Protein AF-A0A3D4NRS9-F1 (afdb_monomer_lite)

Sequence (68 aa):
MHLQRIRMQTFFIAPTDFGVGLTSISLGLVRTLERAGLKVGFFKPIAQPHPGDTGPERSTELVARTHG

pLDDT: mean 87.94, std 11.01, range [41.22, 96.81]

Foldseek 3Di:
DDDPDDDDDDDDDDDPDPPPCSLVVQLVVQVVCVVVVDDDDDDDPDADDDPPDPDPRPSVVVSVVSPD

Secondary structure (DSSP, 8-state):
---------------SSTTS-HHHHHHHHHHHHHHTT--------S--PPTT--SS-HHHHHHHHH--

Radius of gyration: 14.95 Å; chains: 1; bounding box: 39×22×45 Å

Structure (mmCIF, N/CA/C/O backbone):
data_AF-A0A3D4NRS9-F1
#
_entry.id   AF-A0A3D4NRS9-F1
#
loop_
_atom_site.group_PDB
_atom_site.id
_atom_site.type_symbol
_atom_site.label_atom_id
_atom_site.label_alt_id
_atom_site.label_comp_id
_atom_site.label_asym_id
_atom_site.label_entity_id
_atom_site.label_seq_id
_atom_site.pdbx_PDB_ins_code
_atom_site.Cartn_x
_atom_site.Cartn_y
_atom_site.Cartn_z
_atom_site.occupancy
_atom_site.B_iso_or_equiv
_atom_site.auth_seq_id
_atom_site.auth_comp_id
_atom_site.auth_asym_id
_atom_site.auth_atom_id
_atom_site.pdbx_PDB_model_num
ATOM 1 N N . MET A 1 1 ? -21.904 -13.346 30.126 1.00 41.22 1 MET A N 1
ATOM 2 C CA . MET A 1 1 ? -20.900 -12.391 29.609 1.00 41.22 1 MET A CA 1
ATOM 3 C C . MET A 1 1 ? -20.519 -12.843 28.202 1.00 41.22 1 MET A C 1
ATOM 5 O O . MET A 1 1 ? -19.822 -13.836 28.060 1.00 41.22 1 MET A O 1
ATOM 9 N N . HIS A 1 2 ? -21.107 -12.239 27.166 1.00 57.75 2 HIS A N 1
ATOM 10 C CA . HIS A 1 2 ? -20.927 -12.660 25.772 1.00 57.75 2 HIS A CA 1
ATOM 11 C C . HIS A 1 2 ? -19.765 -11.859 25.175 1.00 57.75 2 HIS A C 1
ATOM 13 O O . HIS A 1 2 ? -19.900 -10.662 24.934 1.00 57.75 2 HIS A O 1
ATOM 19 N N . LEU A 1 3 ? -18.603 -12.494 25.015 1.00 61.75 3 LEU A N 1
ATOM 20 C CA . LEU A 1 3 ? -17.433 -11.867 24.408 1.00 61.75 3 LEU A CA 1
ATOM 21 C C . LEU A 1 3 ? -17.730 -11.675 22.914 1.00 61.75 3 LEU A C 1
ATOM 23 O O . LEU A 1 3 ? -17.703 -12.635 22.144 1.00 61.75 3 LEU A O 1
ATOM 27 N N . GLN A 1 4 ? -18.086 -10.458 22.499 1.00 61.88 4 GLN A N 1
ATOM 28 C CA . GLN A 1 4 ? -18.288 -10.176 21.082 1.00 61.88 4 GLN A CA 1
ATOM 29 C C . GLN A 1 4 ? -16.954 -10.346 20.348 1.00 61.88 4 GLN A C 1
ATOM 31 O O . GLN A 1 4 ? -15.979 -9.647 20.618 1.00 61.88 4 GLN A O 1
ATOM 36 N N . ARG A 1 5 ? -16.900 -11.320 19.435 1.00 69.88 5 ARG A N 1
ATOM 37 C CA . ARG A 1 5 ? -15.731 -11.583 18.594 1.00 69.88 5 ARG A CA 1
ATOM 38 C C . ARG A 1 5 ? -15.461 -10.357 17.724 1.00 69.88 5 ARG A C 1
ATOM 40 O O . ARG A 1 5 ? -16.297 -10.013 16.889 1.00 69.88 5 ARG A O 1
ATOM 47 N N . ILE A 1 6 ? -14.289 -9.740 17.880 1.00 72.25 6 ILE A N 1
ATOM 48 C CA . ILE A 1 6 ? -13.809 -8.706 16.957 1.00 72.25 6 ILE A CA 1
ATOM 49 C C . ILE A 1 6 ? -13.735 -9.349 15.569 1.00 72.25 6 ILE A C 1
ATOM 51 O O . ILE A 1 6 ? -12.942 -10.26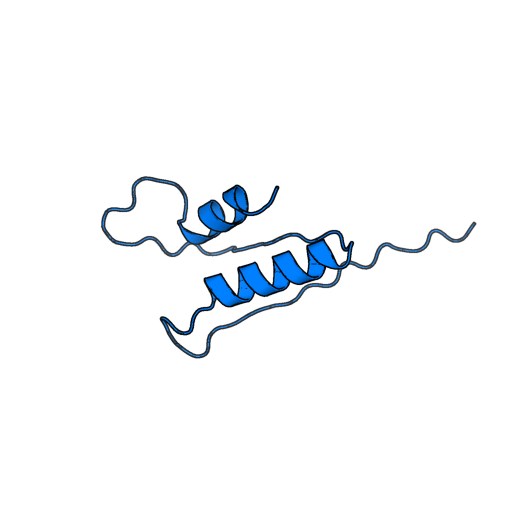4 15.339 1.00 72.25 6 ILE A O 1
ATOM 55 N N . ARG A 1 7 ? -14.615 -8.932 14.654 1.00 83.12 7 ARG A N 1
ATOM 56 C CA . ARG A 1 7 ? -14.592 -9.412 13.272 1.00 83.12 7 ARG A CA 1
ATOM 57 C C . ARG A 1 7 ? -13.635 -8.549 12.471 1.00 83.12 7 ARG A C 1
ATOM 59 O O . ARG A 1 7 ? -13.904 -7.377 12.238 1.00 83.12 7 ARG A O 1
ATOM 66 N N . MET A 1 8 ? -12.536 -9.153 12.042 1.00 88.69 8 MET A N 1
ATOM 67 C CA . MET A 1 8 ? -11.656 -8.561 11.046 1.00 88.69 8 MET A CA 1
ATOM 68 C C . MET A 1 8 ? -12.298 -8.717 9.664 1.00 88.69 8 MET A C 1
ATOM 70 O O . MET A 1 8 ? -12.746 -9.809 9.313 1.00 88.69 8 MET A O 1
ATOM 74 N N . GLN A 1 9 ? -12.357 -7.628 8.900 1.00 93.56 9 GLN A N 1
ATOM 75 C CA . GLN A 1 9 ? -12.824 -7.627 7.517 1.00 93.56 9 GLN A CA 1
ATOM 76 C C . GLN A 1 9 ? -11.653 -7.285 6.600 1.00 93.56 9 GLN A C 1
AT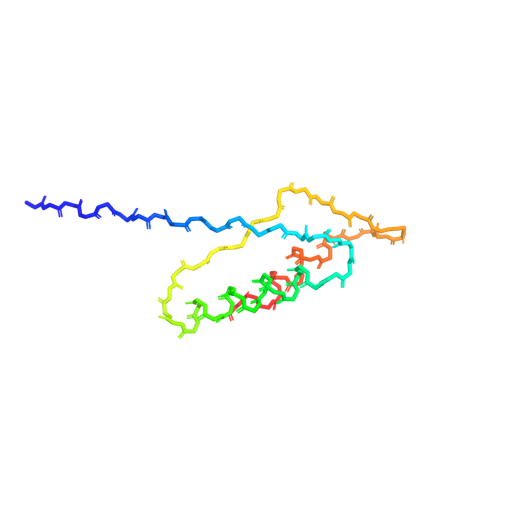OM 78 O O . GLN A 1 9 ? -10.964 -6.290 6.816 1.00 93.56 9 GLN A O 1
ATOM 83 N N . THR A 1 10 ? -11.424 -8.123 5.592 1.00 94.69 10 THR A N 1
ATOM 84 C CA . THR A 1 10 ? -10.306 -7.981 4.654 1.00 94.69 10 THR A CA 1
ATOM 85 C C . THR A 1 10 ? -10.839 -7.611 3.278 1.00 94.69 10 THR A C 1
ATOM 87 O O . THR A 1 10 ? -11.697 -8.307 2.738 1.00 94.69 10 THR A O 1
ATOM 90 N N . PHE A 1 11 ? -10.311 -6.530 2.708 1.00 95.25 11 PHE A N 1
ATOM 91 C CA . PHE A 1 11 ? -10.560 -6.133 1.326 1.00 95.25 11 PHE A CA 1
ATOM 92 C C . PHE A 1 11 ? -9.346 -6.504 0.475 1.00 95.25 11 PHE A C 1
ATOM 94 O O . PHE A 1 11 ? -8.226 -6.109 0.793 1.00 95.25 11 PHE A O 1
ATOM 101 N N . PHE A 1 12 ? -9.566 -7.260 -0.599 1.00 95.69 12 PHE A N 1
ATOM 102 C CA . PHE A 1 12 ? -8.542 -7.532 -1.604 1.00 95.69 12 PHE A CA 1
ATOM 103 C C . PHE A 1 12 ? -8.741 -6.583 -2.785 1.00 95.69 12 PHE A C 1
ATOM 105 O O . PHE A 1 12 ? -9.814 -6.565 -3.387 1.00 95.69 12 PHE A O 1
ATOM 112 N N . ILE A 1 13 ? -7.721 -5.784 -3.094 1.00 95.00 13 ILE A N 1
ATOM 113 C CA . ILE A 1 13 ? -7.751 -4.809 -4.186 1.00 95.00 13 ILE A CA 1
ATOM 114 C C . ILE A 1 13 ? -6.799 -5.297 -5.273 1.00 95.00 13 ILE A C 1
ATOM 116 O O . ILE A 1 13 ? -5.601 -5.437 -5.029 1.00 95.00 13 ILE A O 1
ATOM 120 N N . ALA A 1 14 ? -7.334 -5.538 -6.467 1.00 94.94 14 ALA A N 1
ATOM 121 C CA . ALA A 1 14 ? -6.565 -5.939 -7.636 1.00 94.94 14 ALA A CA 1
ATOM 122 C C . ALA A 1 14 ? -6.683 -4.875 -8.740 1.00 94.94 14 ALA A C 1
ATOM 124 O O . ALA A 1 14 ? -7.773 -4.337 -8.947 1.00 94.94 14 ALA A O 1
ATOM 125 N N . PRO A 1 15 ? -5.586 -4.556 -9.445 1.00 94.88 15 PRO A N 1
ATOM 126 C CA . PRO A 1 15 ? -5.630 -3.671 -10.596 1.00 94.88 15 P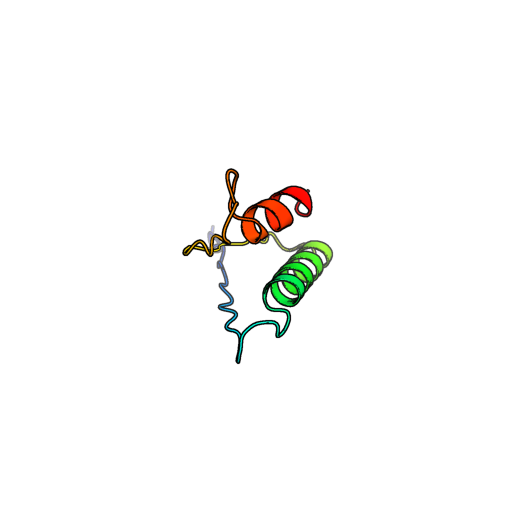RO A CA 1
ATOM 127 C C . PRO A 1 15 ? -6.118 -4.419 -11.841 1.00 94.88 15 PRO A C 1
ATOM 129 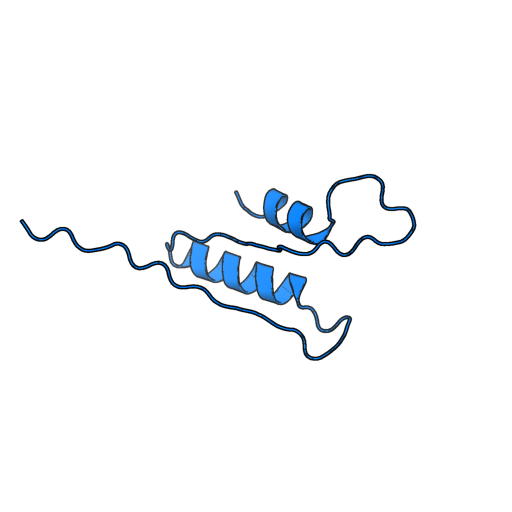O O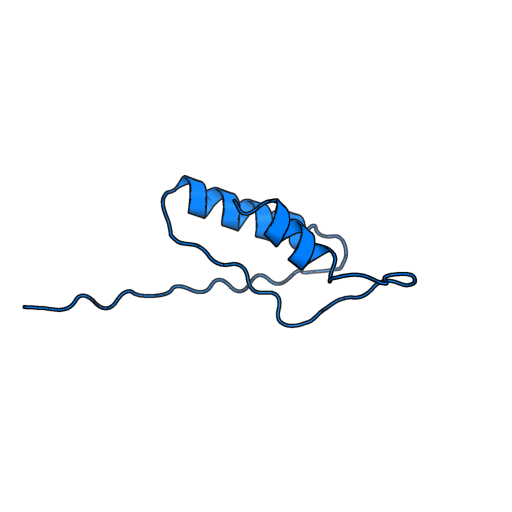 . PRO A 1 15 ? -5.932 -5.629 -11.962 1.00 94.88 15 PRO A O 1
ATOM 132 N N . THR A 1 16 ? -6.683 -3.686 -12.797 1.00 96.81 16 THR A N 1
ATOM 133 C CA . THR A 1 16 ? -6.970 -4.212 -14.139 1.00 96.81 16 THR A CA 1
ATOM 134 C C . THR A 1 16 ? -5.758 -4.150 -15.069 1.00 96.81 16 THR A C 1
ATOM 136 O O . THR A 1 16 ? -5.700 -4.923 -16.018 1.00 96.81 16 THR A O 1
ATOM 139 N N . ASP A 1 17 ? -4.801 -3.253 -14.804 1.00 95.44 17 ASP A N 1
ATOM 140 C CA . ASP A 1 17 ? -3.562 -3.088 -15.574 1.00 95.44 17 ASP A CA 1
ATOM 141 C C . ASP A 1 17 ? -2.480 -2.369 -14.735 1.00 95.44 17 ASP A C 1
ATOM 143 O O . ASP A 1 17 ? -2.726 -1.914 -13.612 1.00 95.44 17 ASP A O 1
ATOM 147 N N . PHE A 1 18 ? -1.272 -2.226 -15.269 1.00 91.31 18 PHE A N 1
ATOM 148 C CA . PHE A 1 18 ? -0.222 -1.397 -14.691 1.00 91.31 18 PHE A CA 1
ATOM 149 C C . PHE A 1 18 ? -0.571 0.093 -14.771 1.00 91.31 18 PHE A C 1
ATOM 151 O O . PHE A 1 18 ? -1.246 0.564 -15.680 1.00 91.31 18 PHE A O 1
ATOM 158 N N . GLY A 1 19 ? -0.100 0.871 -13.794 1.00 91.19 19 GLY A N 1
ATOM 159 C CA . GLY A 1 19 ? -0.258 2.330 -13.810 1.00 91.19 19 GLY A CA 1
ATOM 160 C C . GLY A 1 19 ? -1.672 2.850 -13.519 1.00 91.19 19 GLY A C 1
ATOM 161 O O . GLY A 1 19 ? -1.838 4.056 -13.382 1.00 91.19 19 GLY A O 1
ATOM 162 N N . VAL A 1 20 ? -2.672 1.985 -13.307 1.00 96.31 20 VAL A N 1
ATOM 163 C CA . VAL A 1 20 ? -4.071 2.386 -13.022 1.00 96.31 20 VAL A CA 1
ATOM 164 C C . VAL A 1 20 ? -4.297 2.967 -11.616 1.00 96.31 20 VAL A C 1
ATOM 166 O O . VAL A 1 20 ? -5.430 3.166 -11.188 1.00 96.31 20 VAL A O 1
ATOM 169 N N . GLY A 1 21 ? -3.225 3.228 -10.863 1.00 94.75 21 GLY A N 1
ATOM 170 C CA . GLY A 1 21 ? -3.308 3.888 -9.559 1.00 94.75 21 GLY A CA 1
ATOM 171 C C . GLY A 1 21 ? -3.619 2.973 -8.370 1.00 94.75 21 GLY A C 1
ATOM 172 O O . GLY A 1 21 ? -4.110 3.468 -7.358 1.00 94.75 21 GLY A O 1
ATOM 173 N N . LEU A 1 22 ? -3.305 1.670 -8.435 1.00 94.56 22 LEU A N 1
ATOM 174 C CA . LEU A 1 22 ? -3.536 0.713 -7.335 1.00 94.56 22 LEU A CA 1
ATOM 175 C C . LEU A 1 22 ? -3.036 1.217 -5.971 1.00 94.56 22 LEU A C 1
ATOM 177 O O . LEU A 1 22 ? -3.752 1.118 -4.975 1.00 94.56 22 LEU A O 1
ATOM 181 N N . THR A 1 23 ? -1.822 1.772 -5.924 1.00 92.12 23 THR A N 1
ATOM 182 C CA . THR A 1 23 ? -1.231 2.314 -4.691 1.00 92.12 23 THR A CA 1
ATOM 183 C C . THR A 1 23 ? -2.040 3.495 -4.163 1.00 92.12 23 THR A C 1
ATOM 185 O O . THR A 1 23 ? -2.384 3.522 -2.985 1.00 92.12 23 THR A O 1
ATOM 188 N N . SER A 1 24 ? -2.400 4.442 -5.032 1.00 94.56 24 SER A N 1
ATOM 189 C CA . SER A 1 24 ? -3.183 5.622 -4.656 1.00 94.56 24 SER A CA 1
ATOM 190 C C . SER A 1 24 ? -4.585 5.250 -4.172 1.00 94.56 24 SER A C 1
ATOM 192 O O . SER A 1 24 ? -5.039 5.783 -3.163 1.00 94.56 24 SER A O 1
ATOM 194 N N . ILE A 1 25 ? -5.248 4.298 -4.838 1.00 95.44 25 ILE A N 1
ATOM 195 C CA . ILE A 1 25 ? -6.564 3.789 -4.426 1.00 95.44 25 ILE A CA 1
ATOM 196 C C . ILE A 1 25 ? -6.465 3.082 -3.073 1.00 95.44 25 ILE A C 1
ATOM 198 O O . ILE A 1 25 ? -7.281 3.338 -2.190 1.00 95.44 25 ILE A O 1
ATOM 202 N N . SER A 1 26 ? -5.452 2.234 -2.882 1.00 94.50 26 SER A N 1
ATOM 203 C CA . SER A 1 26 ? -5.240 1.526 -1.616 1.00 94.50 26 SER A CA 1
ATOM 204 C C . SER A 1 26 ? -5.008 2.503 -0.459 1.00 94.50 26 SER A C 1
ATOM 206 O O . SER A 1 26 ? -5.669 2.395 0.570 1.00 94.50 26 SER A O 1
ATOM 208 N N . LEU A 1 27 ? -4.147 3.508 -0.645 1.00 93.38 27 LEU A N 1
ATOM 209 C CA . LEU A 1 27 ? -3.910 4.568 0.342 1.00 93.38 27 LEU A CA 1
ATOM 210 C C . LEU A 1 27 ? -5.174 5.380 0.638 1.00 93.38 27 LEU A C 1
ATOM 212 O O . LEU A 1 27 ? -5.481 5.649 1.797 1.00 93.38 27 LEU A O 1
ATOM 216 N N . GLY A 1 28 ? -5.928 5.754 -0.400 1.00 94.38 28 GLY A N 1
ATOM 217 C CA . GLY A 1 28 ? -7.183 6.490 -0.260 1.00 94.38 28 GLY A CA 1
ATOM 218 C C . GLY A 1 28 ? -8.234 5.710 0.529 1.00 94.38 28 GLY A C 1
ATOM 219 O O . GLY A 1 28 ? -8.875 6.274 1.420 1.00 94.38 28 GLY A O 1
ATOM 220 N N . LEU A 1 29 ? -8.380 4.410 0.251 1.00 95.44 29 LEU A N 1
ATOM 221 C CA . LEU A 1 29 ? -9.278 3.535 1.000 1.00 95.44 29 LEU A CA 1
ATOM 222 C C . LEU A 1 29 ? -8.874 3.485 2.467 1.00 95.44 29 LEU A C 1
ATOM 224 O O . LEU A 1 29 ? -9.711 3.712 3.341 1.00 95.44 29 LEU A O 1
ATOM 228 N N . VAL A 1 30 ? -7.597 3.224 2.735 1.00 94.12 30 VAL A N 1
ATOM 229 C CA . VAL A 1 30 ? -7.148 3.108 4.110 1.00 94.12 30 VAL A CA 1
ATOM 230 C C . VAL A 1 30 ? -7.339 4.428 4.863 1.00 94.12 30 VAL A C 1
ATOM 232 O O . VAL A 1 30 ? -7.983 4.435 5.911 1.00 94.12 30 VAL A O 1
ATOM 235 N N . ARG A 1 31 ? -6.918 5.557 4.283 1.00 93.94 31 ARG A N 1
ATOM 236 C CA . ARG A 1 31 ? -7.101 6.890 4.873 1.00 93.94 31 ARG A CA 1
ATOM 237 C C . ARG A 1 31 ? -8.566 7.210 5.167 1.00 93.94 31 ARG A C 1
ATOM 239 O O . ARG A 1 31 ? -8.870 7.889 6.146 1.00 93.94 31 ARG A O 1
ATOM 246 N N . THR A 1 32 ? -9.480 6.761 4.312 1.00 95.94 32 THR A N 1
ATOM 247 C CA . THR A 1 32 ? -10.921 6.993 4.482 1.00 95.94 32 THR A CA 1
ATOM 248 C C . THR A 1 32 ? -11.479 6.165 5.636 1.00 95.94 32 THR A C 1
ATOM 250 O O . THR A 1 32 ? -12.223 6.691 6.460 1.00 95.94 32 THR A O 1
ATOM 253 N N . LEU A 1 33 ? -11.086 4.893 5.734 1.00 94.50 33 LEU A N 1
ATOM 254 C CA . LEU A 1 33 ? -11.499 4.005 6.821 1.00 94.50 33 LEU A CA 1
ATOM 255 C C . LEU A 1 33 ? -10.927 4.459 8.176 1.00 94.50 33 LEU A C 1
ATOM 257 O O . LEU A 1 33 ? -11.647 4.456 9.172 1.00 94.50 33 LEU A O 1
ATOM 261 N N . GLU A 1 34 ? -9.679 4.928 8.211 1.00 93.38 34 GLU A N 1
ATOM 262 C CA . GLU A 1 34 ? -9.091 5.542 9.408 1.00 93.38 34 GLU A CA 1
ATOM 263 C C . GLU A 1 34 ? -9.857 6.794 9.843 1.00 93.38 34 GLU A C 1
ATOM 265 O O . GLU A 1 34 ? -10.210 6.934 11.012 1.00 93.38 34 GLU A O 1
ATOM 270 N N . ARG A 1 35 ? -10.178 7.692 8.900 1.00 95.00 35 ARG A N 1
ATOM 271 C CA . ARG A 1 35 ? -10.986 8.895 9.176 1.00 95.00 35 ARG A CA 1
ATOM 272 C C . ARG A 1 35 ? -12.400 8.565 9.653 1.00 95.00 35 ARG A C 1
ATOM 274 O O . ARG A 1 35 ? -12.998 9.377 10.351 1.00 95.00 35 ARG A O 1
ATOM 281 N N . ALA A 1 36 ? -12.918 7.388 9.310 1.00 96.00 36 ALA A N 1
ATOM 282 C CA . ALA A 1 36 ? -14.178 6.867 9.830 1.00 96.00 36 ALA A CA 1
ATOM 283 C C . ALA A 1 36 ? -14.054 6.255 11.244 1.00 96.00 36 ALA A C 1
ATOM 285 O O . ALA A 1 36 ? -15.040 5.748 11.774 1.00 96.00 36 ALA A O 1
ATOM 286 N N . GLY 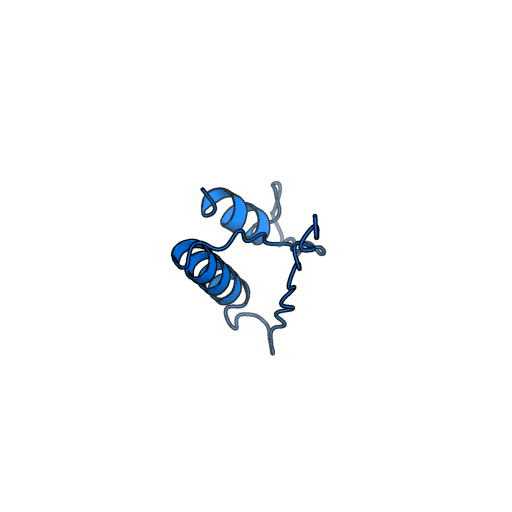A 1 37 ? -12.868 6.289 11.864 1.00 94.44 37 GLY A N 1
ATOM 287 C CA . GLY A 1 37 ? -12.618 5.778 13.215 1.00 94.44 37 GLY A CA 1
ATOM 288 C C . GLY A 1 37 ? -12.367 4.270 13.286 1.00 94.44 37 GLY A C 1
ATOM 289 O O . GLY A 1 37 ? -12.402 3.692 14.373 1.00 94.44 37 GLY A O 1
ATOM 290 N N . LEU A 1 38 ? -12.132 3.608 12.148 1.00 93.19 38 LEU A N 1
ATOM 291 C CA . LEU A 1 38 ? -11.868 2.172 12.107 1.00 93.19 38 LEU A CA 1
ATOM 292 C C . LEU A 1 38 ? -10.385 1.884 12.350 1.00 93.19 38 LEU A C 1
ATOM 294 O O . LEU A 1 38 ? -9.505 2.608 11.888 1.00 93.19 38 LEU A O 1
ATOM 298 N N . LYS A 1 39 ? -10.100 0.765 13.023 1.00 92.44 39 LYS A N 1
ATOM 299 C CA . LYS A 1 39 ? -8.744 0.213 13.081 1.00 92.44 39 LYS A CA 1
ATOM 300 C C . LYS A 1 39 ? -8.449 -0.491 11.760 1.00 92.44 39 LYS A C 1
ATOM 302 O O . LYS A 1 39 ? -9.054 -1.522 11.467 1.00 92.44 39 LYS A O 1
ATOM 307 N N . VAL A 1 40 ? -7.520 0.057 10.986 1.00 93.56 40 VAL A N 1
ATOM 308 C CA . VAL A 1 40 ? -7.177 -0.439 9.649 1.00 93.56 40 VAL A CA 1
ATOM 309 C C . VAL A 1 40 ? -5.716 -0.863 9.613 1.00 93.56 40 VAL A C 1
ATOM 311 O O . VAL A 1 40 ? -4.877 -0.300 10.308 1.00 93.56 40 VAL A O 1
ATOM 314 N N . GLY A 1 41 ? -5.420 -1.878 8.809 1.00 91.31 41 GLY A N 1
ATOM 315 C CA . GLY A 1 41 ? -4.062 -2.261 8.453 1.00 91.31 41 GLY A CA 1
ATOM 316 C C . GLY A 1 41 ? -3.944 -2.393 6.940 1.00 91.31 41 GLY A C 1
ATOM 317 O O . GLY A 1 41 ? -4.923 -2.702 6.260 1.00 91.31 41 GLY A O 1
ATOM 318 N N . PHE A 1 42 ? -2.740 -2.176 6.427 1.00 93.06 42 PHE A N 1
ATOM 319 C CA . PHE A 1 42 ? -2.393 -2.400 5.030 1.00 93.06 42 PHE A CA 1
ATOM 320 C C . PHE A 1 42 ? -1.406 -3.562 4.925 1.00 93.06 42 PHE A C 1
ATOM 322 O O . PHE A 1 42 ? -0.491 -3.682 5.740 1.00 93.06 42 PHE A O 1
ATOM 329 N N . PHE A 1 43 ? -1.582 -4.413 3.914 1.00 92.50 43 PHE A N 1
ATOM 330 C CA . PHE A 1 43 ? -0.720 -5.566 3.682 1.00 92.50 43 PHE A CA 1
ATOM 331 C C . PHE A 1 43 ? -0.454 -5.755 2.187 1.00 92.50 43 PHE A C 1
ATOM 333 O O . PHE A 1 43 ? -1.382 -5.959 1.406 1.00 92.50 43 PHE A O 1
ATOM 340 N N . LYS A 1 44 ? 0.826 -5.730 1.803 1.00 92.25 44 LYS A N 1
ATOM 341 C CA . LYS A 1 44 ? 1.308 -6.060 0.458 1.00 92.25 44 LYS A CA 1
ATOM 342 C C . LYS A 1 44 ? 2.298 -7.230 0.567 1.00 92.25 44 LYS A C 1
ATOM 344 O O . LYS A 1 44 ? 3.444 -7.002 0.944 1.00 92.25 44 LYS A O 1
ATOM 349 N N . PRO A 1 45 ? 1.882 -8.475 0.269 1.00 89.25 45 PRO A N 1
ATOM 350 C CA . PRO A 1 45 ? 2.728 -9.655 0.481 1.00 89.25 45 PRO A CA 1
ATOM 351 C C . PRO A 1 45 ? 3.861 -9.801 -0.539 1.00 89.25 45 PRO A C 1
ATOM 353 O O . PRO A 1 45 ? 4.860 -10.451 -0.250 1.00 89.25 45 PRO A O 1
ATOM 356 N N . ILE A 1 46 ? 3.692 -9.247 -1.743 1.00 89.12 46 ILE A N 1
ATOM 357 C CA . ILE A 1 46 ? 4.619 -9.432 -2.862 1.00 89.12 46 ILE A CA 1
ATOM 358 C C . ILE A 1 46 ? 5.233 -8.082 -3.213 1.00 89.12 46 ILE A C 1
ATOM 360 O O . ILE A 1 46 ? 4.523 -7.144 -3.584 1.00 89.12 46 ILE A O 1
ATOM 364 N N . ALA A 1 47 ? 6.555 -7.990 -3.096 1.00 87.62 47 ALA A N 1
ATOM 365 C CA . ALA A 1 47 ? 7.299 -6.799 -3.472 1.00 87.62 47 ALA A CA 1
ATOM 366 C C . ALA A 1 47 ? 7.410 -6.653 -4.998 1.00 87.62 47 ALA A C 1
ATOM 368 O O . ALA A 1 47 ? 7.481 -7.646 -5.720 1.00 87.62 47 ALA A O 1
ATOM 369 N N . GLN A 1 48 ? 7.456 -5.409 -5.485 1.00 86.38 48 GLN A N 1
ATOM 370 C CA . GLN A 1 48 ? 7.672 -5.084 -6.900 1.00 86.38 48 GLN A CA 1
ATOM 371 C C . GLN A 1 48 ? 8.867 -4.125 -7.040 1.00 86.38 48 GLN A C 1
ATOM 373 O O . GLN A 1 48 ? 8.672 -2.911 -7.147 1.00 86.38 48 GLN A O 1
ATOM 378 N N . PRO A 1 49 ? 10.106 -4.646 -6.978 1.00 86.31 49 PRO A N 1
ATOM 379 C CA . PRO A 1 49 ? 11.306 -3.825 -7.094 1.00 86.31 49 PRO A CA 1
ATOM 380 C C . PRO A 1 49 ? 11.472 -3.289 -8.520 1.00 86.31 49 PRO A C 1
ATOM 382 O O . PRO A 1 49 ? 11.221 -3.995 -9.497 1.00 86.31 49 PRO A O 1
ATOM 385 N N . HIS A 1 50 ? 11.929 -2.045 -8.634 1.00 87.06 50 HIS A N 1
ATOM 386 C CA . HIS A 1 50 ? 12.308 -1.427 -9.902 1.00 87.06 50 HIS A CA 1
ATOM 387 C C . HIS A 1 50 ? 13.838 -1.411 -10.048 1.00 87.06 50 HIS A C 1
ATOM 389 O O . HIS A 1 50 ? 14.550 -1.414 -9.039 1.00 87.06 50 HIS A O 1
ATOM 395 N N . PRO A 1 51 ? 14.380 -1.370 -11.282 1.00 91.44 51 PRO A N 1
ATOM 396 C CA . PRO A 1 51 ? 15.820 -1.244 -11.491 1.00 91.44 51 PRO A CA 1
ATOM 397 C C . PRO A 1 51 ? 16.401 -0.048 -10.723 1.00 91.44 51 PRO A C 1
ATOM 399 O O . PRO A 1 51 ? 15.914 1.075 -10.854 1.00 91.44 51 PRO A O 1
ATOM 402 N N . GLY A 1 52 ? 17.437 -0.303 -9.920 1.00 90.25 52 GLY A N 1
ATOM 403 C CA . GLY A 1 52 ? 18.090 0.706 -9.081 1.00 90.25 52 GLY A CA 1
ATOM 404 C C . GLY A 1 52 ? 17.512 0.866 -7.670 1.00 90.25 52 GLY A C 1
ATOM 405 O O . GLY A 1 52 ? 18.058 1.648 -6.896 1.00 90.25 52 GLY A O 1
ATOM 406 N N . ASP A 1 53 ? 16.459 0.129 -7.300 1.00 89.94 53 ASP A N 1
ATOM 407 C CA . ASP A 1 53 ? 15.976 0.105 -5.916 1.00 89.94 53 ASP A CA 1
ATOM 408 C C . ASP A 1 53 ? 16.984 -0.605 -4.995 1.00 89.94 53 ASP A C 1
ATOM 410 O O . ASP A 1 53 ? 17.328 -1.767 -5.204 1.00 89.94 53 ASP A O 1
ATOM 414 N N . THR A 1 54 ? 17.440 0.093 -3.951 1.00 87.62 54 THR A N 1
ATOM 415 C CA . THR A 1 54 ? 18.366 -0.427 -2.921 1.00 87.62 54 THR A CA 1
ATOM 416 C C . THR A 1 54 ? 17.776 -0.399 -1.507 1.00 87.62 54 THR A C 1
ATOM 418 O O . THR A 1 54 ? 18.442 -0.781 -0.547 1.00 87.62 54 THR A O 1
ATOM 421 N N . GLY A 1 55 ? 16.529 0.061 -1.371 1.00 85.19 55 GLY A N 1
ATOM 422 C CA . GLY A 1 55 ? 15.833 0.268 -0.102 1.00 85.19 55 GLY A CA 1
ATOM 423 C C . GLY A 1 55 ? 14.546 -0.557 0.034 1.00 85.19 55 GLY A C 1
ATOM 424 O O . GLY A 1 55 ? 14.314 -1.480 -0.750 1.00 85.19 55 GLY A O 1
ATOM 425 N N . PRO A 1 56 ? 13.699 -0.242 1.032 1.00 87.25 56 PRO A N 1
ATOM 426 C CA . PRO A 1 56 ? 12.413 -0.909 1.213 1.00 87.25 56 PRO A CA 1
ATOM 427 C C . PRO A 1 56 ? 11.498 -0.730 -0.005 1.00 87.25 56 PRO A C 1
ATOM 429 O O . PRO A 1 56 ? 11.629 0.214 -0.786 1.00 87.25 56 PRO A O 1
ATOM 432 N N . GLU A 1 57 ? 10.547 -1.652 -0.162 1.00 90.31 57 GLU A N 1
ATOM 433 C CA . GLU A 1 57 ? 9.595 -1.615 -1.271 1.00 90.31 57 GLU A CA 1
ATOM 434 C C . GLU A 1 57 ? 8.796 -0.306 -1.247 1.00 90.31 57 GLU A C 1
ATOM 436 O O . GLU A 1 57 ? 8.192 0.052 -0.234 1.00 90.31 57 GLU A O 1
ATOM 441 N N . ARG A 1 58 ? 8.803 0.406 -2.379 1.00 88.12 58 ARG A N 1
ATOM 442 C CA . ARG A 1 58 ? 8.352 1.801 -2.480 1.00 88.12 58 ARG A CA 1
ATOM 443 C C . ARG A 1 58 ? 6.935 2.034 -1.955 1.00 88.12 58 ARG A C 1
ATOM 445 O O . ARG A 1 58 ? 6.687 3.035 -1.292 1.00 88.12 58 ARG A O 1
ATOM 452 N N . SER A 1 59 ? 5.993 1.149 -2.278 1.00 86.62 59 SER A N 1
ATOM 453 C CA . SER A 1 59 ? 4.587 1.312 -1.897 1.00 86.62 59 SER A CA 1
ATOM 454 C C . SER A 1 59 ? 4.334 0.954 -0.436 1.00 86.62 59 SER A C 1
ATOM 456 O O . SER A 1 59 ? 3.611 1.685 0.235 1.00 86.62 59 SER A O 1
ATOM 458 N N . THR A 1 60 ? 4.965 -0.101 0.085 1.00 88.62 60 THR A N 1
ATOM 459 C CA . THR A 1 60 ? 4.889 -0.442 1.512 1.00 88.62 60 THR A CA 1
ATOM 460 C C . THR A 1 60 ? 5.520 0.659 2.366 1.00 88.62 60 THR A C 1
ATOM 462 O O . THR A 1 60 ? 4.935 1.066 3.366 1.00 88.62 60 THR A O 1
ATOM 465 N N . GLU A 1 61 ? 6.660 1.201 1.934 1.00 90.56 61 GLU A N 1
ATOM 466 C CA . GLU A 1 61 ? 7.322 2.335 2.587 1.00 90.56 61 GLU A CA 1
ATOM 467 C C . GLU A 1 61 ? 6.463 3.608 2.545 1.00 90.56 61 GLU A C 1
ATOM 469 O O . GLU A 1 61 ? 6.328 4.307 3.549 1.00 90.56 61 GLU A O 1
ATOM 474 N N . LEU A 1 62 ? 5.837 3.909 1.401 1.00 89.06 62 LEU A N 1
ATOM 475 C CA . LEU A 1 62 ? 4.933 5.052 1.270 1.00 89.06 62 LEU A CA 1
ATOM 476 C C . LEU A 1 62 ? 3.751 4.942 2.236 1.00 89.06 62 LEU A C 1
ATOM 478 O O . LEU A 1 62 ? 3.422 5.914 2.917 1.00 89.06 62 LEU A O 1
ATOM 482 N N . VAL A 1 63 ? 3.129 3.765 2.312 1.00 88.44 63 VAL A N 1
ATOM 483 C CA . VAL A 1 63 ? 2.050 3.487 3.265 1.00 88.44 63 VAL A CA 1
ATOM 484 C C . VAL A 1 63 ? 2.555 3.686 4.688 1.00 88.44 63 VAL A C 1
ATOM 486 O O . VAL A 1 63 ? 1.933 4.433 5.427 1.00 88.44 63 VAL A O 1
ATOM 489 N N . ALA A 1 64 ? 3.700 3.113 5.061 1.00 86.69 64 ALA A N 1
ATOM 490 C CA . ALA A 1 64 ? 4.252 3.242 6.410 1.00 86.69 64 ALA A CA 1
ATOM 491 C C . ALA A 1 64 ? 4.546 4.699 6.818 1.00 86.69 64 ALA A C 1
ATOM 493 O O . ALA A 1 64 ? 4.392 5.048 7.981 1.00 86.69 64 ALA A O 1
ATOM 494 N N . ARG A 1 65 ? 4.936 5.564 5.872 1.00 86.56 65 ARG A N 1
ATOM 495 C CA . ARG A 1 65 ? 5.178 6.999 6.126 1.00 86.56 65 ARG A CA 1
ATOM 496 C C . ARG A 1 65 ? 3.912 7.845 6.181 1.00 86.56 65 ARG A C 1
ATOM 498 O O . ARG A 1 65 ? 3.940 8.940 6.735 1.00 86.56 65 ARG A O 1
ATOM 505 N N . THR A 1 66 ? 2.844 7.393 5.532 1.00 80.69 66 THR A N 1
ATOM 506 C CA . THR A 1 66 ? 1.563 8.117 5.459 1.00 80.69 66 THR A CA 1
ATOM 507 C C . THR A 1 66 ? 0.544 7.609 6.475 1.00 80.69 66 THR A C 1
ATOM 509 O O . THR A 1 66 ? -0.404 8.327 6.790 1.00 80.69 66 THR A O 1
ATOM 512 N N . HIS A 1 67 ? 0.775 6.415 7.018 1.00 66.50 67 HIS A N 1
ATOM 513 C CA . HIS A 1 67 ? 0.122 5.877 8.198 1.00 66.50 67 HIS A CA 1
ATOM 514 C C . HIS A 1 67 ? 0.809 6.345 9.477 1.00 66.50 67 HIS A C 1
ATOM 516 O O . HIS A 1 67 ? 1.892 5.874 9.822 1.00 66.50 67 HIS A O 1
ATOM 522 N N . GLY A 1 68 ? 0.137 7.249 10.184 1.00 54.06 68 GLY A N 1
ATOM 523 C CA . GLY A 1 68 ? 0.515 7.816 11.476 1.00 54.06 68 GLY A CA 1
ATOM 524 C C . GLY A 1 68 ? -0.611 8.689 12.000 1.00 54.06 68 GLY A C 1
ATOM 525 O O . GLY A 1 68 ? -1.037 9.596 11.245 1.00 54.06 68 GLY A O 1
#